Protein AF-A0A699YA00-F1 (afdb_monomer)

Sequence (82 aa):
ATGVWQGLSAVKEVVVEPREAGKAFEQAMLHYKKVVDEGRGALLLAVCRGKASEGIDFADAHARGVVIVGIPYPALKDTRVS

Structure (mmCIF, N/CA/C/O backbone):
data_AF-A0A699YA00-F1
#
_entry.id   AF-A0A699YA00-F1
#
loop_
_atom_site.group_PDB
_atom_site.id
_atom_site.type_symbol
_atom_site.label_atom_id
_atom_site.label_alt_id
_atom_site.label_comp_id
_atom_site.label_asym_id
_atom_site.label_entity_id
_atom_site.label_seq_id
_atom_site.pdbx_PDB_ins_code
_atom_site.Cartn_x
_atom_site.Cartn_y
_atom_site.Cartn_z
_atom_site.occupancy
_atom_site.B_iso_or_equiv
_atom_site.auth_seq_id
_atom_site.auth_comp_id
_atom_site.auth_asym_id
_atom_site.auth_atom_id
_atom_site.pdbx_PDB_model_num
ATOM 1 N N . ALA A 1 1 ? -0.073 24.605 -1.649 1.00 59.66 1 ALA A N 1
ATOM 2 C CA . ALA A 1 1 ? -0.194 23.141 -1.478 1.00 59.66 1 ALA A CA 1
ATOM 3 C C . ALA A 1 1 ? -1.672 22.789 -1.349 1.00 59.66 1 ALA A C 1
ATOM 5 O O . ALA A 1 1 ? -2.385 23.523 -0.683 1.00 59.66 1 ALA A O 1
ATOM 6 N N . THR A 1 2 ? -2.146 21.737 -2.015 1.00 79.00 2 THR A N 1
ATOM 7 C CA . THR A 1 2 ? -3.581 21.434 -2.206 1.00 79.00 2 THR A CA 1
ATOM 8 C C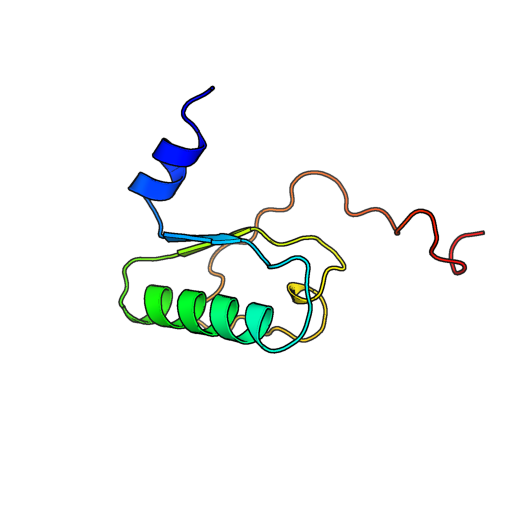 . THR A 1 2 ? -4.274 20.770 -1.004 1.00 79.00 2 THR A C 1
ATOM 10 O O . THR A 1 2 ? -5.437 20.406 -1.112 1.00 79.00 2 THR A O 1
ATOM 13 N N . GLY A 1 3 ? -3.595 20.578 0.135 1.00 93.06 3 GLY A N 1
ATOM 14 C CA . GLY A 1 3 ? -4.183 20.011 1.364 1.00 93.06 3 GLY A CA 1
ATOM 15 C C . GLY A 1 3 ? -4.517 18.511 1.314 1.00 93.06 3 GLY A C 1
ATOM 16 O O . GLY A 1 3 ? -4.899 17.929 2.325 1.00 93.06 3 GLY A O 1
ATOM 17 N N . VAL A 1 4 ? -4.358 17.868 0.153 1.00 94.81 4 VAL A N 1
ATOM 18 C CA . VAL A 1 4 ? -4.745 16.465 -0.078 1.00 94.81 4 VAL A CA 1
ATOM 19 C C . VAL A 1 4 ? -4.038 15.512 0.882 1.00 94.81 4 VAL A C 1
ATOM 21 O O . VAL A 1 4 ? -4.672 14.615 1.425 1.00 94.81 4 VAL A O 1
ATOM 24 N N . TRP A 1 5 ? -2.743 15.724 1.128 1.00 94.50 5 TRP A N 1
ATOM 25 C CA . TRP A 1 5 ? -1.975 14.892 2.053 1.00 94.50 5 TRP A CA 1
ATOM 26 C C . TRP A 1 5 ? -2.566 14.924 3.464 1.00 94.50 5 TRP A C 1
ATOM 28 O O . TRP A 1 5 ? -2.800 13.878 4.057 1.00 94.50 5 TRP A O 1
ATOM 38 N N . GLN A 1 6 ? -2.880 16.120 3.968 1.00 95.88 6 GLN A N 1
ATOM 39 C CA . GLN A 1 6 ? -3.512 16.302 5.272 1.00 95.88 6 GLN A CA 1
ATOM 40 C C . GLN A 1 6 ? -4.873 15.603 5.330 1.00 95.88 6 GLN A C 1
ATOM 42 O O . GLN A 1 6 ? -5.181 14.961 6.328 1.00 95.88 6 GLN A O 1
ATOM 47 N N . GLY A 1 7 ? -5.656 15.680 4.250 1.00 96.69 7 GLY A N 1
ATOM 48 C CA . GLY A 1 7 ? -6.926 14.963 4.138 1.00 96.69 7 GLY A CA 1
ATOM 49 C C . GLY A 1 7 ? -6.760 13.443 4.219 1.00 96.69 7 GLY A C 1
ATOM 50 O O . GLY A 1 7 ? -7.506 12.788 4.938 1.00 96.69 7 GLY A O 1
ATOM 51 N N . LEU A 1 8 ? -5.758 12.879 3.538 1.00 95.50 8 LEU A N 1
ATOM 52 C CA . LEU A 1 8 ? -5.463 11.444 3.604 1.00 95.50 8 LEU A CA 1
ATOM 53 C C . LEU A 1 8 ? -5.003 11.025 5.006 1.00 95.50 8 LEU A C 1
ATOM 55 O O . LEU A 1 8 ? -5.553 10.078 5.566 1.00 95.50 8 LEU A O 1
ATOM 59 N N . SER A 1 9 ? -4.053 11.762 5.588 1.00 95.88 9 SER A N 1
ATOM 60 C CA . SER A 1 9 ? -3.512 11.494 6.926 1.00 95.88 9 SER A CA 1
ATOM 61 C C . SER A 1 9 ? -4.538 11.670 8.049 1.00 95.88 9 SER A C 1
ATOM 63 O O . SER A 1 9 ? -4.381 11.072 9.107 1.00 95.88 9 SER A O 1
ATOM 65 N N . ALA A 1 10 ? -5.594 12.461 7.837 1.00 95.88 10 ALA A N 1
ATOM 66 C CA . ALA A 1 10 ? -6.695 12.588 8.790 1.00 95.88 10 ALA A CA 1
ATOM 67 C C . ALA A 1 10 ? -7.618 11.355 8.817 1.00 95.88 10 ALA A C 1
ATOM 69 O O . ALA A 1 10 ? -8.351 11.173 9.786 1.00 95.88 10 ALA A O 1
ATOM 70 N N . VAL A 1 11 ? -7.607 10.526 7.766 1.00 96.12 11 VAL A N 1
ATOM 71 C CA . VAL A 1 11 ? -8.504 9.365 7.626 1.00 96.12 11 VAL A CA 1
ATOM 72 C C . VAL A 1 11 ? -7.773 8.042 7.856 1.00 96.12 11 VAL A C 1
ATOM 74 O O . VAL A 1 11 ? -8.365 7.117 8.406 1.00 96.12 11 VAL A O 1
ATOM 77 N N . LYS A 1 12 ? -6.514 7.920 7.418 1.00 96.75 12 LYS A N 1
ATOM 78 C CA . LYS A 1 12 ? -5.694 6.705 7.562 1.00 96.75 12 LYS A CA 1
ATOM 79 C C . LYS A 1 12 ? -4.238 7.058 7.821 1.00 96.75 12 LYS A C 1
ATOM 81 O O . LYS A 1 12 ? -3.751 8.080 7.345 1.00 96.75 12 LYS A O 1
ATOM 86 N N . GLU A 1 13 ? -3.520 6.146 8.469 1.00 97.62 13 GLU A N 1
ATOM 87 C CA . GLU A 1 13 ? -2.060 6.221 8.512 1.00 97.62 13 GLU A CA 1
ATOM 88 C C . GLU A 1 13 ? -1.505 6.051 7.095 1.00 97.62 13 GLU A C 1
ATOM 90 O O . GLU A 1 13 ? -1.776 5.046 6.429 1.00 97.62 13 GLU A O 1
ATOM 95 N N . VAL A 1 14 ? -0.754 7.042 6.619 1.00 97.56 14 VAL A N 1
ATOM 96 C CA . VAL A 1 14 ? -0.181 7.019 5.271 1.00 97.56 14 VAL A CA 1
ATOM 97 C C . VAL A 1 14 ? 1.247 6.505 5.360 1.00 97.56 14 VAL A C 1
ATOM 99 O O . VAL A 1 14 ? 2.132 7.186 5.870 1.00 97.56 14 VAL A O 1
ATOM 102 N N . VAL A 1 15 ? 1.480 5.317 4.813 1.00 96.62 15 VAL A N 1
ATOM 103 C CA . VAL A 1 15 ? 2.803 4.697 4.732 1.00 96.62 15 VAL A CA 1
ATOM 104 C C . VAL A 1 15 ? 3.283 4.773 3.289 1.00 96.62 15 VAL A C 1
ATOM 106 O O . VAL A 1 15 ? 2.578 4.361 2.371 1.00 96.62 15 VAL A O 1
ATOM 109 N N . VAL A 1 16 ? 4.485 5.302 3.073 1.00 95.00 16 VAL A N 1
ATOM 110 C CA . VAL A 1 16 ? 5.097 5.397 1.740 1.00 95.00 16 VAL A CA 1
ATOM 111 C C . VAL A 1 16 ? 6.195 4.355 1.623 1.00 95.00 16 VAL A C 1
ATOM 113 O O . VAL A 1 16 ? 7.053 4.264 2.499 1.00 95.00 16 VAL A O 1
ATOM 116 N N . GLU A 1 17 ? 6.188 3.596 0.531 1.00 91.69 17 GLU A N 1
ATOM 117 C CA . GLU A 1 17 ? 7.267 2.671 0.198 1.00 91.69 17 GLU A CA 1
ATOM 118 C C . GLU A 1 17 ? 8.619 3.414 0.133 1.00 91.69 17 GLU A C 1
ATOM 120 O O . GLU A 1 17 ? 8.785 4.346 -0.665 1.00 91.69 17 GLU A O 1
ATOM 125 N N . PRO A 1 18 ? 9.622 3.006 0.934 1.00 91.69 18 PRO A N 1
ATOM 126 C CA . PRO A 1 18 ? 10.953 3.591 0.863 1.00 91.69 18 PRO A CA 1
ATOM 127 C C . PRO A 1 18 ? 11.641 3.351 -0.487 1.00 91.69 18 PRO A C 1
ATOM 129 O O . PRO A 1 18 ? 11.504 2.301 -1.121 1.00 91.69 18 PRO A O 1
ATOM 132 N N . ARG A 1 19 ? 12.487 4.303 -0.902 1.00 86.31 19 ARG A N 1
ATOM 133 C CA . ARG A 1 19 ? 13.320 4.178 -2.115 1.00 86.31 19 ARG A CA 1
ATOM 134 C C . ARG A 1 19 ? 14.440 3.153 -1.995 1.00 86.31 19 ARG A C 1
ATOM 136 O O . ARG A 1 19 ? 14.843 2.600 -3.014 1.00 86.31 19 ARG A O 1
ATOM 143 N N . GLU A 1 20 ? 14.875 2.820 -0.787 1.00 83.38 20 GLU A N 1
ATOM 144 C CA . GLU A 1 20 ? 15.888 1.790 -0.519 1.00 83.38 20 GLU A CA 1
ATOM 145 C C . GLU A 1 20 ? 15.227 0.440 -0.215 1.00 83.38 20 GLU A C 1
ATOM 147 O O . GLU A 1 20 ? 14.086 0.390 0.244 1.00 83.38 20 GLU A O 1
ATOM 152 N N . ALA A 1 21 ? 15.878 -0.661 -0.586 1.00 80.81 21 ALA A N 1
ATOM 153 C CA . ALA A 1 21 ? 15.425 -2.007 -0.228 1.00 80.81 21 ALA A CA 1
ATOM 154 C C . ALA A 1 21 ? 15.959 -2.406 1.164 1.00 80.81 21 ALA A C 1
ATOM 156 O O . ALA A 1 21 ? 16.754 -1.685 1.766 1.00 80.81 21 ALA A O 1
ATOM 157 N N . GLY A 1 22 ? 15.538 -3.565 1.676 1.00 86.38 22 GLY A N 1
ATOM 158 C CA . GLY A 1 22 ? 16.024 -4.115 2.946 1.00 86.38 22 GLY A CA 1
ATOM 159 C C . GLY A 1 22 ? 15.329 -3.517 4.172 1.00 86.38 22 GLY A C 1
ATOM 160 O O . GLY A 1 22 ? 14.113 -3.331 4.171 1.00 86.38 22 GLY A O 1
ATOM 161 N N . LYS A 1 23 ? 16.098 -3.199 5.223 1.00 89.38 23 LYS A N 1
ATOM 162 C CA . LYS A 1 23 ? 15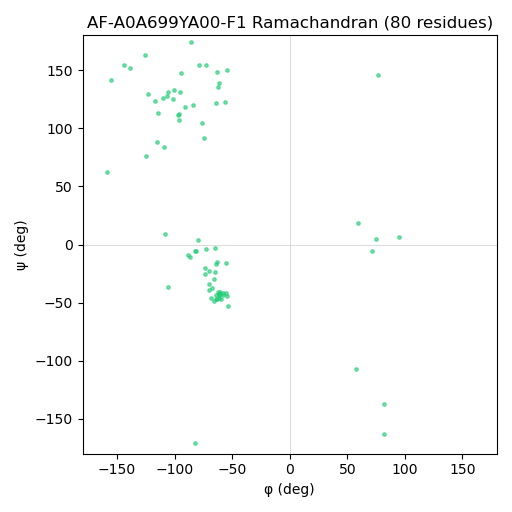.562 -2.880 6.562 1.00 89.38 23 LYS A CA 1
ATOM 163 C C . LYS A 1 23 ? 14.528 -1.754 6.577 1.00 89.38 23 LYS A C 1
ATOM 165 O O . LYS A 1 23 ? 13.527 -1.867 7.274 1.00 89.38 23 LYS A O 1
ATOM 170 N N . ALA A 1 24 ? 14.749 -0.678 5.819 1.00 90.88 24 ALA A N 1
ATOM 171 C CA . ALA A 1 24 ? 13.815 0.450 5.778 1.00 90.88 24 ALA A CA 1
ATOM 172 C C . ALA A 1 24 ? 12.441 0.029 5.230 1.00 90.88 24 ALA A C 1
ATOM 174 O O . ALA A 1 24 ? 11.402 0.417 5.761 1.00 90.88 24 ALA A O 1
ATOM 175 N N . PHE A 1 25 ? 12.444 -0.807 4.192 1.00 90.75 25 PHE A N 1
ATOM 176 C CA . PHE A 1 25 ? 11.232 -1.349 3.595 1.00 90.75 25 PHE A CA 1
ATOM 177 C C . PHE A 1 25 ? 10.519 -2.320 4.545 1.00 90.75 25 PHE A C 1
ATOM 179 O O . PHE A 1 25 ? 9.319 -2.183 4.771 1.00 90.75 25 PHE A O 1
ATOM 186 N N . GLU A 1 26 ? 11.259 -3.237 5.174 1.00 90.62 26 GLU A N 1
ATOM 187 C CA . GLU A 1 26 ? 10.714 -4.161 6.179 1.00 90.62 26 GLU A CA 1
ATOM 188 C C . GLU A 1 26 ? 10.062 -3.411 7.348 1.00 90.62 26 GLU A C 1
ATOM 190 O O . GLU A 1 26 ? 8.951 -3.744 7.756 1.00 90.62 26 GLU A O 1
ATOM 195 N N . GLN A 1 27 ? 10.706 -2.352 7.848 1.00 93.50 27 GLN A N 1
ATOM 196 C CA . GLN A 1 27 ? 10.167 -1.514 8.920 1.00 93.50 27 GLN A CA 1
ATOM 197 C C . GLN A 1 27 ? 8.885 -0.785 8.507 1.00 93.50 27 GLN A C 1
ATOM 199 O O . GLN A 1 27 ? 7.926 -0.767 9.279 1.00 93.50 27 GLN A O 1
ATOM 204 N N . ALA A 1 28 ? 8.837 -0.224 7.296 1.00 94.25 28 ALA A N 1
ATOM 205 C CA . ALA A 1 28 ? 7.632 0.423 6.779 1.00 94.25 28 ALA A CA 1
ATOM 206 C C . ALA A 1 28 ? 6.464 -0.571 6.666 1.00 94.25 28 ALA A C 1
ATOM 208 O O . ALA A 1 28 ? 5.344 -0.265 7.075 1.00 94.25 28 ALA A O 1
ATOM 209 N N . MET A 1 29 ? 6.729 -1.789 6.187 1.00 92.94 29 MET A N 1
ATOM 210 C CA . MET A 1 29 ? 5.706 -2.828 6.066 1.00 92.94 29 MET A CA 1
ATOM 211 C C . MET A 1 29 ? 5.244 -3.373 7.419 1.00 92.94 29 MET A C 1
ATOM 213 O O . MET A 1 29 ? 4.049 -3.593 7.609 1.00 92.94 29 MET A O 1
ATOM 217 N N . LEU A 1 30 ? 6.158 -3.555 8.376 1.00 94.44 30 LEU A N 1
ATOM 218 C CA . LEU A 1 30 ? 5.808 -3.921 9.751 1.00 94.44 30 LEU A CA 1
ATOM 219 C C . LEU A 1 30 ? 4.923 -2.852 10.396 1.00 94.44 30 LEU A C 1
ATOM 221 O O . LEU A 1 30 ? 3.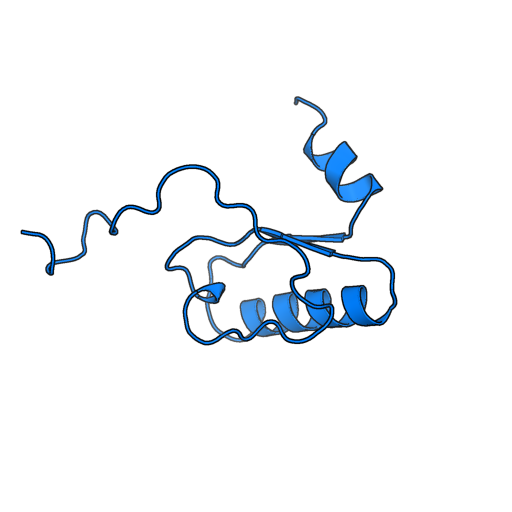931 -3.181 11.043 1.00 94.44 30 LEU A O 1
ATOM 225 N N . HIS A 1 31 ? 5.249 -1.575 10.184 1.00 96.06 31 HIS A N 1
ATOM 226 C CA . HIS A 1 31 ? 4.435 -0.469 10.670 1.00 96.06 31 HIS A CA 1
ATOM 227 C C . HIS A 1 31 ? 3.040 -0.464 10.032 1.00 96.06 31 HIS A C 1
ATOM 229 O O . HIS A 1 31 ? 2.048 -0.391 10.754 1.00 96.06 31 HIS A O 1
ATOM 235 N N . TYR A 1 32 ? 2.958 -0.623 8.707 1.00 96.25 32 TYR A N 1
ATOM 236 C CA . TYR A 1 32 ? 1.692 -0.728 7.981 1.00 96.25 32 TYR A CA 1
ATOM 237 C C . TYR A 1 32 ? 0.790 -1.827 8.558 1.00 96.25 32 TYR A C 1
ATOM 239 O O . TYR A 1 32 ? -0.351 -1.552 8.926 1.00 96.25 32 TYR A O 1
ATOM 247 N N . LYS A 1 33 ? 1.312 -3.055 8.687 1.00 94.75 33 LYS A N 1
ATOM 248 C CA . LYS A 1 33 ? 0.546 -4.202 9.201 1.00 94.75 33 LYS A CA 1
ATOM 249 C C . LYS A 1 33 ? 0.071 -3.964 10.630 1.00 94.75 33 LYS A C 1
ATOM 251 O O . LYS A 1 33 ? -1.116 -4.086 10.902 1.00 94.75 33 LYS A O 1
ATOM 256 N N . LYS A 1 34 ? 0.961 -3.479 11.503 1.00 96.19 34 LYS A N 1
ATOM 257 C CA . LYS A 1 34 ? 0.614 -3.141 12.889 1.00 96.19 34 LYS A CA 1
ATOM 258 C C . LYS A 1 34 ? -0.564 -2.164 12.974 1.00 96.19 34 LYS A C 1
ATOM 260 O O . LYS A 1 34 ? -1.461 -2.357 13.784 1.00 96.19 34 LYS A O 1
ATOM 265 N N . VAL A 1 35 ? -0.579 -1.120 12.147 1.00 97.00 35 VAL A N 1
ATOM 266 C CA . VAL A 1 35 ? -1.665 -0.124 12.150 1.00 97.00 35 VAL A CA 1
ATOM 267 C C . VAL A 1 35 ? -2.989 -0.726 11.667 1.00 97.00 35 VAL A C 1
ATOM 269 O O . VAL A 1 35 ? -4.056 -0.372 12.178 1.00 97.00 35 VAL A O 1
ATOM 272 N N . VAL A 1 36 ? -2.933 -1.624 10.678 1.00 96.38 36 VAL A N 1
ATOM 273 C CA . VAL A 1 36 ? -4.108 -2.366 10.199 1.00 96.38 36 VAL A CA 1
ATOM 274 C C . VAL A 1 36 ? -4.654 -3.273 11.303 1.00 96.38 36 VAL A C 1
ATOM 276 O O . VAL A 1 36 ? -5.854 -3.223 11.565 1.00 96.38 36 VAL A O 1
ATOM 279 N N . ASP A 1 37 ? -3.788 -4.021 11.989 1.00 95.69 37 ASP A N 1
ATOM 280 C CA . ASP A 1 37 ? -4.160 -4.937 13.076 1.00 95.69 37 ASP A CA 1
ATOM 281 C C . ASP A 1 37 ? -4.729 -4.205 14.306 1.00 95.69 37 ASP A C 1
ATOM 283 O O . ASP A 1 37 ? -5.597 -4.725 15.003 1.00 95.69 37 ASP A O 1
ATOM 287 N N . GLU A 1 38 ? -4.305 -2.961 14.547 1.00 96.12 38 GLU A N 1
ATOM 288 C CA . GLU A 1 38 ? -4.888 -2.065 15.559 1.00 96.12 38 GLU A CA 1
ATOM 289 C C . GLU A 1 38 ? -6.280 -1.522 15.165 1.00 96.12 38 GLU A C 1
ATOM 291 O O . GLU A 1 38 ? -6.899 -0.787 15.934 1.00 96.12 38 GLU A O 1
ATOM 296 N N . GLY A 1 39 ? -6.775 -1.827 13.960 1.00 94.31 39 GLY A N 1
ATOM 297 C CA . GLY A 1 39 ? -8.084 -1.390 13.466 1.00 94.31 39 GLY A CA 1
ATOM 298 C C . GLY A 1 39 ? -8.157 0.083 13.049 1.00 94.31 39 GLY A C 1
ATOM 299 O O . GLY A 1 39 ? -9.227 0.557 12.670 1.00 94.31 39 GLY A O 1
ATOM 300 N N . ARG A 1 40 ? -7.035 0.817 13.075 1.00 92.69 40 ARG A N 1
ATOM 301 C CA . ARG A 1 40 ? -6.970 2.234 12.664 1.00 92.69 40 ARG A CA 1
ATOM 302 C C . ARG A 1 40 ? -7.060 2.410 11.147 1.00 92.69 40 ARG A C 1
ATOM 304 O O . ARG A 1 40 ? -7.512 3.446 10.668 1.00 92.69 40 ARG A O 1
ATOM 311 N N . GLY A 1 41 ? -6.657 1.381 10.399 1.00 94.94 41 GLY A N 1
ATOM 312 C CA . GLY A 1 41 ? -6.602 1.395 8.942 1.00 94.94 41 GLY A CA 1
ATOM 313 C C . GLY A 1 41 ? -5.401 2.178 8.404 1.00 94.94 41 GLY A C 1
ATOM 314 O O . GLY A 1 41 ? -4.967 3.181 8.968 1.00 94.94 41 GLY A O 1
ATOM 315 N N . ALA A 1 42 ? -4.862 1.719 7.276 1.00 97.19 42 ALA A N 1
ATOM 316 C CA . ALA A 1 42 ? -3.670 2.304 6.673 1.00 97.19 42 ALA A CA 1
ATOM 317 C C . ALA A 1 42 ? -3.791 2.410 5.147 1.00 97.19 42 ALA A C 1
ATOM 319 O O . ALA A 1 42 ? -4.503 1.637 4.498 1.00 97.19 42 ALA A O 1
ATOM 320 N N . LEU A 1 43 ? -3.089 3.388 4.577 1.00 96.94 43 LEU A N 1
ATOM 321 C CA . LEU A 1 43 ? -2.915 3.599 3.145 1.00 96.94 43 LEU A CA 1
ATOM 322 C C . LEU A 1 43 ? -1.440 3.390 2.801 1.00 96.94 43 LEU A C 1
ATOM 324 O O . LEU A 1 43 ? -0.598 4.191 3.198 1.00 96.94 43 LEU A O 1
ATOM 328 N N . LEU A 1 44 ? -1.141 2.336 2.043 1.00 95.56 44 LEU A N 1
ATOM 329 C CA . LEU A 1 44 ? 0.194 2.105 1.502 1.00 95.56 44 LEU A CA 1
ATOM 330 C C . LEU A 1 44 ? 0.308 2.752 0.119 1.00 95.56 44 LEU A C 1
ATOM 332 O O . LEU A 1 44 ? -0.408 2.377 -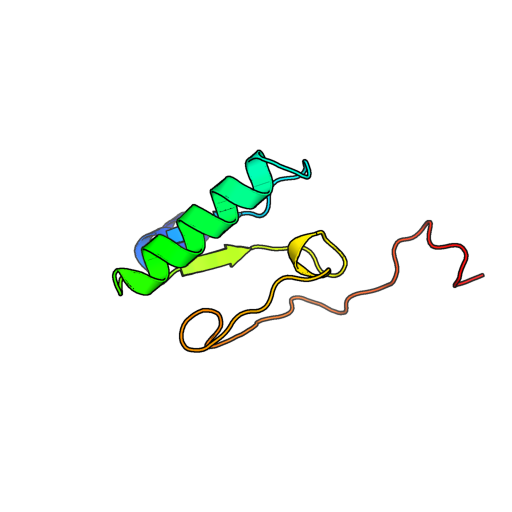0.808 1.00 95.56 44 LEU A O 1
ATOM 336 N N . LEU A 1 45 ? 1.222 3.708 -0.022 1.00 95.00 45 LEU A N 1
ATOM 337 C CA . LEU A 1 4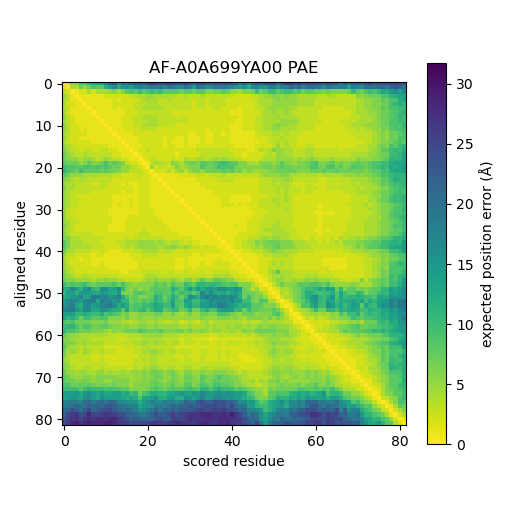5 ? 1.605 4.292 -1.303 1.00 95.00 45 LEU A CA 1
ATOM 338 C C . LEU A 1 45 ? 2.858 3.579 -1.809 1.00 95.00 45 LEU A C 1
ATOM 340 O O . LEU A 1 45 ? 3.949 3.774 -1.273 1.00 95.00 45 LEU A O 1
ATOM 344 N N . ALA A 1 46 ? 2.685 2.752 -2.835 1.00 91.44 46 ALA A N 1
ATOM 345 C CA . ALA A 1 46 ? 3.736 1.934 -3.428 1.00 91.44 46 ALA A CA 1
ATOM 346 C C . ALA A 1 46 ? 3.838 2.166 -4.940 1.00 91.44 46 ALA A C 1
ATOM 348 O O . ALA A 1 46 ? 2.922 2.700 -5.571 1.00 91.44 46 ALA A O 1
ATOM 349 N N . VAL A 1 47 ? 4.959 1.752 -5.525 1.00 87.94 47 VAL A N 1
ATOM 350 C CA . VAL A 1 47 ? 5.199 1.843 -6.968 1.00 87.94 47 VAL A CA 1
ATOM 351 C C . VAL A 1 47 ? 4.954 0.479 -7.612 1.00 87.94 47 VAL A C 1
ATOM 353 O O . VAL A 1 47 ? 5.439 -0.547 -7.137 1.00 87.94 47 VAL A O 1
ATOM 356 N N . CYS A 1 48 ? 4.205 0.454 -8.718 1.00 82.38 48 CYS A N 1
ATOM 357 C CA . CYS A 1 48 ? 4.029 -0.759 -9.520 1.00 82.38 48 CYS A CA 1
ATOM 358 C C . CYS A 1 48 ? 5.381 -1.222 -10.078 1.00 82.38 48 CYS A C 1
ATOM 360 O O . CYS A 1 48 ? 6.142 -0.400 -10.584 1.00 82.38 48 CYS A O 1
ATOM 362 N N . ARG A 1 49 ? 5.671 -2.529 -10.004 1.00 73.69 49 ARG A N 1
ATOM 363 C CA . ARG A 1 49 ? 7.014 -3.097 -10.264 1.00 73.69 49 ARG A CA 1
ATOM 364 C C . ARG A 1 49 ? 8.106 -2.548 -9.325 1.00 73.69 49 ARG A C 1
ATOM 366 O O . ARG A 1 49 ? 9.290 -2.623 -9.637 1.00 73.69 49 ARG A O 1
ATOM 373 N N . GLY A 1 50 ? 7.705 -1.964 -8.195 1.00 70.50 50 GLY A N 1
ATOM 374 C CA . GLY A 1 50 ? 8.568 -1.665 -7.055 1.00 70.50 50 GLY A CA 1
ATOM 375 C C . GLY A 1 50 ? 8.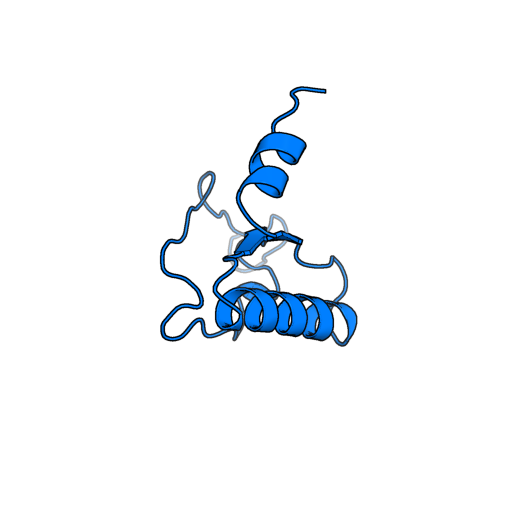752 -2.894 -6.164 1.00 70.50 50 GLY A C 1
ATOM 376 O O . GLY A 1 50 ? 8.300 -3.989 -6.496 1.00 70.50 50 GLY A O 1
ATOM 377 N N . LYS A 1 51 ? 9.367 -2.728 -4.990 1.00 70.19 51 LYS A N 1
ATOM 378 C CA . LYS A 1 51 ? 9.677 -3.870 -4.108 1.00 70.19 51 LYS A CA 1
ATOM 379 C C . LYS A 1 51 ? 8.416 -4.459 -3.501 1.00 70.19 51 LYS A C 1
ATOM 381 O O . LYS A 1 51 ? 8.316 -5.667 -3.349 1.00 70.19 51 LYS A O 1
ATOM 386 N N . ALA A 1 52 ? 7.421 -3.618 -3.217 1.00 64.38 52 ALA A N 1
ATOM 387 C CA . ALA A 1 52 ? 6.116 -4.090 -2.762 1.00 64.38 52 ALA A CA 1
ATOM 388 C C .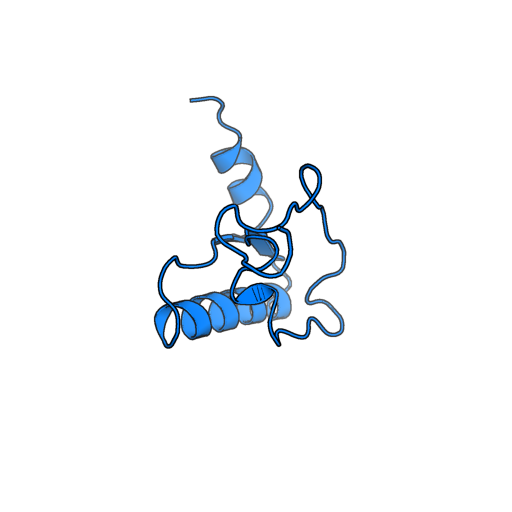 ALA A 1 52 ? 5.369 -4.925 -3.813 1.00 64.38 52 ALA A C 1
ATOM 390 O O . ALA A 1 52 ? 4.446 -5.649 -3.457 1.00 64.38 52 ALA A O 1
ATOM 391 N N . SER A 1 53 ? 5.768 -4.854 -5.088 1.00 60.19 53 SER A N 1
ATOM 392 C CA . SER A 1 53 ? 5.188 -5.673 -6.159 1.00 60.19 53 SER A CA 1
ATOM 393 C C . SER A 1 53 ? 5.851 -7.051 -6.297 1.00 60.19 53 SER A C 1
ATOM 395 O O . SER A 1 53 ? 5.324 -7.895 -7.016 1.00 60.19 53 SER A O 1
ATOM 397 N N . GLU A 1 54 ? 6.982 -7.297 -5.626 1.00 62.62 54 GLU A N 1
ATOM 398 C CA . GLU A 1 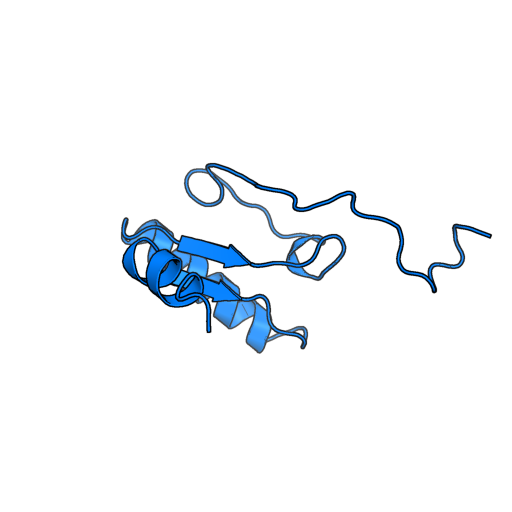54 ? 7.732 -8.554 -5.702 1.00 62.62 54 GLU A CA 1
ATOM 399 C C . GLU A 1 54 ? 7.723 -9.250 -4.332 1.00 62.62 54 GLU A C 1
ATOM 401 O O . GLU A 1 54 ? 8.598 -9.053 -3.495 1.00 62.62 54 GLU A O 1
ATOM 406 N N . GLY A 1 55 ? 6.697 -10.071 -4.088 1.00 68.00 55 GLY A N 1
ATOM 407 C CA . GLY A 1 55 ? 6.676 -11.009 -2.957 1.00 68.00 55 GLY A CA 1
ATOM 408 C C . GLY A 1 55 ? 5.976 -10.537 -1.680 1.00 68.00 55 GLY A C 1
ATOM 409 O O . GLY A 1 55 ? 6.006 -11.264 -0.688 1.00 68.00 55 GLY A O 1
ATOM 410 N N . ILE A 1 56 ? 5.315 -9.373 -1.678 1.00 76.62 56 ILE A N 1
ATOM 411 C CA . ILE A 1 56 ? 4.403 -9.022 -0.581 1.00 76.62 56 ILE A CA 1
ATOM 412 C C . ILE A 1 56 ? 3.035 -9.645 -0.830 1.00 76.62 56 ILE A C 1
ATOM 414 O O . ILE A 1 56 ? 2.363 -9.315 -1.803 1.00 76.62 56 ILE A O 1
ATOM 418 N N . ASP A 1 57 ? 2.614 -10.494 0.103 1.00 82.62 57 ASP A N 1
ATOM 419 C CA . ASP A 1 57 ? 1.238 -10.962 0.201 1.00 82.62 57 ASP A CA 1
ATOM 420 C C . ASP A 1 57 ? 0.442 -10.108 1.201 1.00 82.62 57 ASP A C 1
ATOM 422 O O . ASP A 1 57 ? 0.887 -9.847 2.329 1.00 82.62 57 ASP A O 1
ATOM 426 N N . PHE A 1 58 ? -0.739 -9.666 0.772 1.00 87.44 58 PHE A N 1
ATOM 427 C CA . PHE A 1 58 ? -1.686 -8.916 1.589 1.00 87.44 58 PHE A CA 1
ATOM 428 C C . PHE A 1 58 ? -2.901 -9.793 1.897 1.00 87.44 58 PHE A C 1
ATOM 430 O O . PHE A 1 58 ? -3.932 -9.708 1.230 1.00 87.44 58 PHE A O 1
ATOM 437 N N . ALA A 1 59 ? -2.787 -10.615 2.937 1.00 85.81 59 ALA A N 1
ATOM 438 C CA . ALA A 1 59 ? -3.878 -11.464 3.396 1.00 85.81 59 ALA A CA 1
ATOM 439 C C . ALA A 1 59 ? -4.920 -10.698 4.237 1.00 85.81 59 ALA A C 1
ATOM 441 O O . ALA A 1 59 ? -4.627 -9.693 4.897 1.00 85.81 59 ALA A O 1
ATOM 442 N N . ASP A 1 60 ? -6.146 -11.217 4.247 1.00 88.75 60 ASP A N 1
ATOM 443 C CA . ASP A 1 60 ? -7.237 -10.813 5.139 1.00 88.75 60 ASP A CA 1
ATOM 444 C C . ASP A 1 60 ? -7.619 -9.320 5.074 1.00 88.75 60 ASP A C 1
ATOM 446 O O . ASP A 1 60 ? -8.283 -8.857 4.139 1.00 88.75 60 ASP A O 1
ATOM 450 N N . ALA A 1 61 ? -7.260 -8.561 6.112 1.00 92.44 61 ALA A N 1
ATOM 451 C CA . ALA A 1 61 ? -7.579 -7.147 6.270 1.00 92.44 61 ALA A CA 1
ATOM 452 C C . ALA A 1 61 ? -6.536 -6.215 5.628 1.00 92.44 61 ALA A C 1
ATOM 454 O O . ALA A 1 61 ? -6.781 -5.015 5.508 1.00 92.44 61 ALA A O 1
ATOM 455 N N . HIS A 1 62 ? -5.402 -6.753 5.173 1.00 92.12 62 HIS A N 1
ATOM 456 C CA . HIS A 1 62 ? -4.221 -5.973 4.806 1.00 92.12 62 HIS A CA 1
ATOM 457 C C . HIS A 1 62 ? -4.259 -5.342 3.409 1.00 92.12 62 HIS A C 1
ATOM 459 O O . HIS A 1 62 ? -3.359 -4.580 3.086 1.00 92.12 62 HIS A O 1
ATOM 465 N N . ALA A 1 63 ? -5.269 -5.619 2.579 1.00 92.12 63 ALA A N 1
ATOM 466 C CA . ALA A 1 63 ? -5.499 -4.900 1.318 1.00 92.12 63 ALA A CA 1
ATOM 467 C C . ALA A 1 63 ? -6.953 -5.037 0.839 1.00 92.12 63 ALA A C 1
ATOM 469 O O . ALA A 1 63 ? -7.240 -5.570 -0.230 1.00 92.12 63 ALA A O 1
ATOM 470 N N . ARG A 1 64 ? -7.911 -4.529 1.626 1.00 94.44 64 ARG A N 1
ATOM 471 C CA . ARG A 1 64 ? -9.348 -4.590 1.277 1.00 94.44 64 ARG A CA 1
ATOM 472 C C . ARG A 1 64 ? -9.725 -3.829 0.000 1.00 94.44 64 ARG A C 1
ATOM 474 O O . ARG A 1 64 ? -10.821 -4.023 -0.516 1.00 94.44 64 ARG A O 1
ATOM 481 N N . GLY A 1 65 ? -8.844 -2.962 -0.487 1.00 93.00 65 GLY A N 1
ATOM 482 C CA . GLY A 1 65 ? -8.978 -2.285 -1.767 1.00 93.00 65 GLY A CA 1
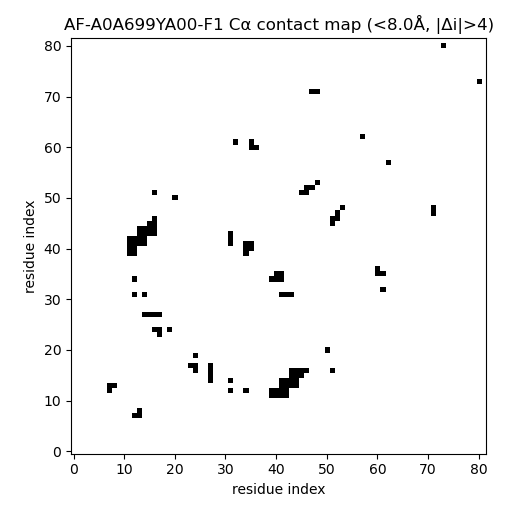ATOM 483 C C . GLY A 1 65 ? -7.609 -1.877 -2.293 1.00 93.00 65 GLY A C 1
ATOM 484 O O . GLY A 1 65 ? -6.751 -1.443 -1.524 1.00 93.00 65 GLY A O 1
ATOM 485 N N . VAL A 1 66 ? -7.428 -2.006 -3.604 1.00 92.19 66 VAL A N 1
ATOM 486 C CA . VAL A 1 66 ? -6.213 -1.610 -4.320 1.00 92.19 66 VAL A CA 1
ATOM 487 C C . VAL A 1 66 ? -6.613 -0.621 -5.405 1.00 92.19 66 VAL A C 1
ATOM 489 O O . VAL A 1 66 ? -7.535 -0.879 -6.176 1.00 92.19 66 VAL A O 1
ATOM 492 N N . VAL A 1 67 ? -5.927 0.520 -5.454 1.00 93.75 67 VAL A N 1
ATOM 493 C CA . VAL A 1 67 ? -6.140 1.553 -6.472 1.00 93.75 67 VAL A CA 1
ATOM 494 C C . VAL A 1 67 ? -4.864 1.698 -7.281 1.00 93.75 67 VAL A C 1
ATOM 496 O O . VAL A 1 67 ? -3.805 1.984 -6.727 1.00 93.75 67 VAL A O 1
ATOM 499 N N . ILE A 1 68 ? -4.979 1.525 -8.594 1.00 91.75 68 ILE A N 1
ATOM 500 C CA . ILE A 1 68 ? -3.890 1.773 -9.535 1.00 91.75 68 ILE A CA 1
ATOM 501 C C . ILE A 1 68 ? -4.130 3.129 -10.192 1.00 91.75 68 ILE A C 1
ATOM 503 O O . ILE A 1 68 ? -5.197 3.378 -10.751 1.00 91.75 68 ILE A O 1
ATOM 507 N N . VAL A 1 69 ? -3.140 4.016 -10.111 1.00 91.38 69 VAL A N 1
ATOM 508 C CA . VAL A 1 69 ? -3.180 5.325 -10.770 1.00 91.38 69 VAL A CA 1
ATOM 509 C C . VAL A 1 69 ? -2.424 5.224 -12.092 1.00 91.38 69 VAL A C 1
ATOM 511 O O . VAL A 1 69 ? -1.204 5.081 -12.107 1.00 91.38 69 VAL A O 1
ATOM 514 N N . GLY A 1 70 ? -3.157 5.308 -13.203 1.00 91.06 70 GLY A N 1
ATOM 515 C CA . GLY A 1 70 ? -2.606 5.152 -14.550 1.00 91.06 70 GLY A CA 1
ATOM 516 C C . GLY A 1 70 ? -2.445 3.689 -14.975 1.00 91.06 70 GLY A C 1
ATOM 517 O O . GLY A 1 70 ? -3.053 2.788 -14.404 1.00 91.06 70 GLY A O 1
ATOM 518 N N . ILE A 1 71 ? -1.636 3.462 -16.013 1.00 87.88 71 ILE A N 1
ATOM 519 C CA . ILE A 1 71 ? -1.316 2.127 -16.536 1.00 87.88 71 ILE A CA 1
ATOM 520 C C . ILE A 1 71 ? 0.155 1.831 -16.201 1.00 87.88 71 ILE A C 1
ATOM 522 O O . ILE A 1 71 ? 1.015 2.649 -16.541 1.00 87.88 71 ILE A O 1
ATOM 526 N N . PRO A 1 72 ? 0.479 0.703 -15.539 1.00 84.44 72 PRO A N 1
ATOM 527 C CA . PRO A 1 72 ? 1.851 0.363 -15.177 1.00 84.44 72 PRO A CA 1
ATOM 528 C C . PRO A 1 72 ? 2.637 -0.099 -16.412 1.00 84.44 72 PRO A C 1
ATOM 530 O O . PRO A 1 72 ? 2.651 -1.281 -16.760 1.00 84.44 72 PRO A O 1
ATOM 533 N N . TYR A 1 73 ? 3.297 0.842 -17.082 1.00 82.44 73 TYR A N 1
ATOM 534 C CA . TYR A 1 73 ? 4.195 0.543 -18.195 1.00 82.44 73 TYR A CA 1
ATOM 535 C C . TYR A 1 73 ? 5.512 -0.093 -17.711 1.00 82.44 73 TYR A C 1
ATOM 537 O O . TYR A 1 73 ? 5.928 0.134 -16.570 1.00 82.44 73 TYR A O 1
ATOM 545 N N . PRO A 1 74 ? 6.192 -0.883 -18.563 1.00 76.88 74 PRO A N 1
ATOM 546 C CA . PRO A 1 74 ? 7.547 -1.350 -18.291 1.00 76.88 74 PRO A CA 1
ATOM 547 C C . PRO A 1 74 ? 8.495 -0.184 -17.997 1.00 76.88 74 PRO A C 1
ATOM 549 O O . PRO A 1 74 ? 8.331 0.921 -18.519 1.00 76.88 74 PRO A O 1
ATOM 552 N N . ALA A 1 75 ? 9.517 -0.434 -17.179 1.00 71.62 75 ALA A N 1
ATOM 553 C CA . ALA A 1 75 ? 10.570 0.551 -16.984 1.00 71.62 75 ALA A CA 1
ATOM 554 C C . ALA A 1 75 ? 11.267 0.819 -18.327 1.00 71.62 75 ALA A C 1
ATOM 556 O O . ALA A 1 75 ? 11.574 -0.117 -19.058 1.00 71.62 75 ALA A O 1
ATOM 557 N N . LEU A 1 76 ? 11.589 2.085 -18.616 1.00 68.62 76 LEU A N 1
ATOM 558 C CA . LEU A 1 76 ? 12.233 2.509 -19.873 1.00 68.62 76 LEU A CA 1
ATOM 559 C C . LEU A 1 76 ? 13.554 1.775 -20.195 1.00 68.62 76 LEU A C 1
ATOM 561 O O . LEU A 1 76 ? 14.042 1.864 -21.313 1.00 68.62 76 LEU A O 1
ATOM 565 N N . LYS A 1 77 ? 14.155 1.089 -19.214 1.00 66.12 77 LYS A N 1
ATOM 566 C CA . LYS A 1 77 ? 15.411 0.334 -19.339 1.00 66.12 77 LYS A CA 1
ATOM 567 C C . LYS A 1 77 ? 15.220 -1.191 -19.313 1.00 66.12 77 LYS A C 1
ATOM 569 O O . LYS A 1 77 ? 16.206 -1.910 -19.188 1.00 66.12 77 LYS A O 1
ATOM 574 N N . ASP A 1 78 ? 13.987 -1.691 -19.364 1.00 65.12 78 ASP A N 1
ATOM 575 C CA . ASP A 1 78 ? 13.718 -3.132 -19.402 1.00 65.12 78 ASP A CA 1
ATOM 576 C C . ASP A 1 78 ? 14.012 -3.672 -20.812 1.00 65.12 78 ASP A C 1
ATOM 578 O O . ASP A 1 78 ? 13.246 -3.469 -21.751 1.00 65.12 78 ASP A O 1
ATOM 582 N N . THR A 1 79 ? 15.142 -4.364 -20.968 1.00 57.41 79 THR A N 1
ATOM 583 C CA . THR A 1 79 ? 15.633 -4.945 -22.234 1.00 57.41 79 THR A CA 1
ATOM 584 C C . THR A 1 79 ? 14.742 -6.048 -22.812 1.00 57.41 79 THR A C 1
ATOM 586 O O . THR A 1 79 ? 15.028 -6.554 -23.893 1.00 57.41 79 THR A O 1
ATOM 589 N N . ARG A 1 80 ? 13.659 -6.436 -22.125 1.00 57.72 80 ARG A N 1
ATOM 590 C CA . ARG A 1 80 ? 12.659 -7.390 -22.636 1.00 57.72 80 ARG A CA 1
ATOM 591 C C . ARG A 1 80 ? 11.613 -6.757 -23.554 1.00 57.72 80 ARG A C 1
ATOM 593 O O . ARG A 1 80 ? 10.806 -7.485 -24.124 1.00 57.72 80 ARG A O 1
ATOM 600 N N . VAL A 1 81 ? 11.633 -5.434 -23.700 1.00 54.12 81 VAL A N 1
ATOM 601 C CA . VAL A 1 81 ? 10.815 -4.695 -24.665 1.00 54.12 81 VAL A CA 1
ATOM 602 C C . VAL A 1 81 ? 11.756 -3.846 -25.525 1.00 54.12 81 VAL A C 1
ATOM 604 O O . VAL A 1 81 ? 11.925 -2.652 -25.295 1.00 54.12 81 VAL A O 1
ATOM 607 N N . SER A 1 82 ? 12.448 -4.494 -26.463 1.00 50.00 82 SER A N 1
ATOM 608 C CA . SER A 1 82 ? 13.004 -3.845 -27.661 1.00 50.00 82 SER A CA 1
ATOM 609 C C . SER A 1 82 ? 12.135 -4.186 -28.857 1.00 50.00 82 SER A C 1
ATOM 611 O O . SER A 1 82 ? 11.622 -5.328 -28.881 1.00 50.00 82 SER A O 1
#

Solvent-accessible surface area (backbone atoms only — not comparable to full-atom values): 5446 Å² total; per-residue (Å²): 132,89,57,58,66,60,56,48,55,73,68,24,52,72,43,64,65,55,94,55,78,61,70,64,33,54,51,48,51,53,50,45,52,52,38,38,76,70,68,61,38,58,42,79,50,72,54,83,87,34,69,72,62,64,85,65,81,63,62,86,80,67,54,84,71,85,85,79,88,78,79,89,69,79,62,97,82,48,82,89,71,121

Secondary structure (DSSP, 8-state):
--SHHHHHHHHSEEEE--SS-SHHHHHHHHHHHHHHHTTS-EEEE--TTSGGGSS----TTTTS-----S--PPPTT-TT--

Foldseek 3Di:
DPCVVVVQVVQAAEQEQDPDDDPVRVVSVVVLVVCQVVVSHHHYHYACVGPCPPDDDQPDRRPPDDDDDDDRDDDPPPPVPD

InterPro domains:
  IPR006555 ATP-dependent helicase, C-terminal [PF13307] (11-81)
  IPR006555 ATP-dependent helicase, C-terminal [SM00491] (1-82)
  IPR027417 P-loop containing nucleoside triphosphate hydrolase [G3DSA:3.40.50.300] (2-82)
  IPR045028 Helicase superfamily 1/2, DinG/Rad3-like [PTHR11472] (2-81)

Radius of gyration: 14.51 Å; Cα contacts (8 Å, |Δi|>4): 60; chains: 1; bounding box: 25×35×43 Å

Mean predicted aligned error: 6.08 Å

pLDDT: mean 86.24, std 12.37, range [50.0, 97.62]

Nearest PDB structures (foldseek):
  6wxq-assembly1_A  TM=4.274E-01  e=4.343E+00  Saccharolobus solfataricus
  2czh-assembly1_A  TM=4.103E-01  e=4.958E+00  Homo sapiens

Organism: Haematococcus lacustris (NCBI:txid44745)